Protein AF-A0A843M9H0-F1 (afdb_monomer_lite)

Radius of gyration: 23.54 Å; chains: 1; bounding box: 63×38×48 Å

pLDDT: mean 79.29, std 16.16, range [43.41, 96.69]

Foldseek 3Di:
DVVCVVVVNPDDDDDDDPPDDPLRVLLVVLLVQVVDPDDDDPLVVVLVSLVVSVVVVHDNVSSVDDPVRNCVSVVPDDDPPPDDDDPDDPDPPDDDDDPPDDDDDLQPDDPDADPPPRDDDRSDDD

Sequence (126 aa):
LKAALLLGIEKVPVIFADDLSPEQVKAFRIADNKSSEWAEWDTDLLVSELSDLKQFDFDLDLTGFNEFEISSMLPDFTDNSSADGSIYGGGITGGSPPEDFPSYDDDIPTEHRCPKCGYEWSGKAA

Secondary structure (DSSP, 8-state):
-HHHHHTT-S--------S--HHHHHHHHHHHHHTSTTPPP-HHHHHHHHHHHHHTT--GGGGT--HHHHHHH-TT-----TTS--S-SS---S-PPPTT-PPP-S-----PBPTTT--B--S---

Structure (mmCIF, N/CA/C/O backbone):
data_AF-A0A843M9H0-F1
#
_entry.id   AF-A0A843M9H0-F1
#
loop_
_atom_site.group_PDB
_atom_site.id
_atom_site.type_symbol
_atom_site.label_atom_id
_atom_site.label_alt_id
_atom_site.label_comp_id
_atom_site.label_asym_id
_atom_site.label_entity_id
_atom_site.label_seq_id
_atom_site.pdbx_PDB_ins_code
_atom_site.Cartn_x
_atom_site.Cartn_y
_atom_site.Cartn_z
_atom_site.occupancy
_atom_site.B_iso_or_equiv
_atom_site.auth_seq_id
_atom_site.auth_comp_id
_atom_site.auth_asym_id
_atom_site.auth_atom_id
_atom_site.pdbx_PDB_model_num
ATOM 1 N N . LEU A 1 1 ? -13.653 -3.772 -10.694 1.00 85.25 1 LEU A N 1
ATOM 2 C CA . LEU A 1 1 ? -15.123 -4.009 -10.698 1.00 85.25 1 LEU A CA 1
ATOM 3 C C . LEU A 1 1 ? -15.903 -3.145 -11.697 1.00 85.25 1 LEU A C 1
ATOM 5 O O . LEU A 1 1 ? -16.709 -3.705 -12.425 1.00 85.25 1 LEU A O 1
ATOM 9 N N . LYS A 1 2 ? -15.667 -1.825 -11.801 1.00 90.56 2 LYS A N 1
ATOM 10 C CA . LYS A 1 2 ? -16.402 -0.946 -12.745 1.00 90.56 2 LYS A CA 1
ATOM 11 C C . LYS A 1 2 ? -16.381 -1.436 -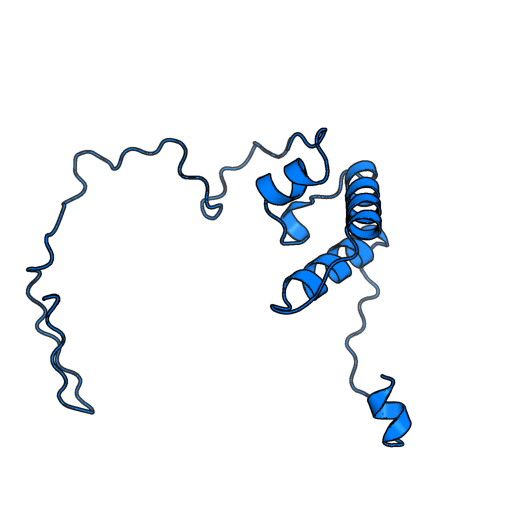14.205 1.00 90.56 2 LYS A C 1
ATOM 13 O O . LYS A 1 2 ? -17.415 -1.439 -14.857 1.00 90.56 2 LYS A O 1
ATOM 18 N N . ALA A 1 3 ? -15.235 -1.921 -14.689 1.00 91.75 3 ALA A N 1
ATOM 19 C CA . ALA A 1 3 ? -15.128 -2.510 -16.026 1.00 91.75 3 ALA A CA 1
ATOM 20 C C . ALA A 1 3 ? -15.996 -3.773 -16.198 1.00 91.75 3 ALA A C 1
ATOM 22 O O . ALA A 1 3 ? -16.670 -3.919 -17.207 1.00 91.75 3 ALA A O 1
ATOM 23 N N . ALA A 1 4 ? -16.037 -4.654 -15.192 1.00 93.50 4 ALA A N 1
ATOM 24 C CA . ALA A 1 4 ? -16.869 -5.857 -15.222 1.00 93.50 4 ALA A CA 1
ATOM 25 C C . ALA A 1 4 ? -18.370 -5.518 -15.286 1.00 93.50 4 ALA A C 1
ATOM 27 O O . ALA A 1 4 ? -19.102 -6.159 -16.035 1.00 93.50 4 ALA A O 1
ATOM 28 N N . LEU A 1 5 ? -18.803 -4.462 -14.582 1.00 94.38 5 LEU A N 1
ATOM 29 C CA . LEU A 1 5 ? -20.176 -3.946 -14.666 1.00 94.38 5 LEU A CA 1
ATOM 30 C C . LEU A 1 5 ? -20.514 -3.445 -16.076 1.00 94.38 5 LEU A C 1
ATOM 32 O O . LEU A 1 5 ? -21.573 -3.775 -16.599 1.00 94.38 5 LEU A O 1
ATOM 36 N N . LEU A 1 6 ? -19.607 -2.692 -16.711 1.00 95.62 6 LEU A N 1
ATOM 37 C CA . LEU A 1 6 ? -19.792 -2.218 -18.090 1.00 95.62 6 LEU A CA 1
ATOM 38 C C . LEU A 1 6 ? -19.873 -3.367 -19.104 1.00 95.62 6 LEU A C 1
ATOM 40 O O . LEU A 1 6 ? -20.578 -3.254 -20.101 1.00 95.62 6 LEU A O 1
ATOM 44 N N . LEU A 1 7 ? -19.169 -4.468 -18.842 1.00 95.38 7 LEU A N 1
ATOM 45 C CA . LEU A 1 7 ? -19.157 -5.663 -19.687 1.00 95.38 7 LEU A CA 1
ATOM 46 C C . LEU A 1 7 ? -20.313 -6.636 -19.394 1.00 95.38 7 LEU A C 1
ATOM 48 O O . LEU A 1 7 ? -20.384 -7.687 -20.026 1.00 95.38 7 LEU A O 1
ATOM 52 N N . GLY A 1 8 ? -21.205 -6.321 -18.446 1.00 95.75 8 GLY A N 1
ATOM 53 C CA . GLY A 1 8 ? -22.319 -7.201 -18.072 1.00 95.75 8 GLY A CA 1
ATOM 54 C C . GLY A 1 8 ? -21.875 -8.525 -17.439 1.00 95.75 8 GLY A C 1
ATOM 55 O O . GLY A 1 8 ? -22.587 -9.521 -17.526 1.00 95.75 8 GLY A O 1
ATOM 56 N N . ILE A 1 9 ? -20.688 -8.563 -16.829 1.00 96.69 9 ILE A N 1
ATOM 57 C CA . ILE A 1 9 ? -20.153 -9.770 -16.195 1.00 96.69 9 ILE A CA 1
ATOM 58 C C . ILE A 1 9 ? -20.845 -9.973 -14.842 1.00 96.69 9 ILE A C 1
ATOM 60 O O . ILE A 1 9 ? -20.657 -9.182 -13.918 1.00 96.69 9 ILE A O 1
ATOM 64 N N . GLU A 1 10 ? -21.613 -11.058 -14.712 1.00 94.56 10 GLU A N 1
ATOM 65 C CA . GLU A 1 10 ? -22.387 -11.363 -13.496 1.00 94.56 10 GLU A CA 1
ATOM 66 C C . GLU A 1 10 ? -21.531 -11.860 -12.320 1.00 94.56 10 GLU A C 1
ATOM 68 O O . GLU A 1 10 ? -21.908 -11.686 -11.161 1.00 94.56 10 GLU A O 1
ATOM 73 N N . LYS A 1 11 ? -20.387 -12.502 -12.592 1.00 94.81 11 LYS A N 1
ATOM 74 C CA . LYS A 1 11 ? -19.504 -13.085 -11.569 1.00 94.81 11 LYS A CA 1
ATOM 75 C C . LYS A 1 11 ? -18.044 -12.788 -11.879 1.00 94.81 11 LYS A C 1
ATOM 77 O O . LYS A 1 11 ? -17.597 -12.981 -13.005 1.00 94.81 11 LYS A O 1
ATOM 82 N N . VAL A 1 12 ? -17.298 -12.361 -10.864 1.00 94.50 12 VAL A N 1
ATOM 83 C CA . VAL A 1 12 ? -15.872 -12.022 -10.964 1.00 94.50 12 VAL A CA 1
ATOM 84 C C . VAL A 1 12 ? -15.103 -12.873 -9.951 1.00 94.50 12 VAL A C 1
ATOM 86 O O . VAL A 1 12 ? -15.567 -12.990 -8.815 1.00 94.50 12 VAL A O 1
ATOM 89 N N . PRO A 1 13 ? -13.965 -13.486 -10.325 1.00 93.62 13 PRO A N 1
ATOM 90 C CA . PRO A 1 13 ? -13.119 -14.175 -9.361 1.00 93.62 13 PRO A CA 1
ATOM 91 C C . PRO A 1 13 ? -12.546 -13.165 -8.364 1.00 93.62 13 PRO A C 1
ATOM 93 O O . PRO A 1 13 ? -12.053 -12.107 -8.754 1.00 93.62 13 PRO A O 1
ATOM 96 N N . VAL A 1 14 ? -12.626 -13.497 -7.080 1.00 92.69 14 VAL A N 1
ATOM 97 C CA . VAL A 1 14 ? -12.115 -12.672 -5.983 1.00 92.69 14 VAL A CA 1
ATOM 98 C C . VAL A 1 14 ? -11.387 -13.552 -4.978 1.00 92.69 14 VAL A C 1
ATOM 100 O O . VAL A 1 14 ? -11.703 -14.734 -4.838 1.00 92.69 14 VAL A O 1
ATOM 103 N N . ILE A 1 15 ? -10.428 -12.956 -4.279 1.00 91.94 15 ILE A N 1
ATOM 104 C CA . ILE A 1 15 ? -9.810 -13.533 -3.088 1.00 91.94 15 ILE A CA 1
ATOM 105 C C . ILE A 1 15 ? -10.457 -12.840 -1.889 1.00 91.94 15 ILE A C 1
ATOM 107 O O . ILE A 1 15 ? -10.539 -11.612 -1.861 1.00 91.94 15 ILE A O 1
ATOM 111 N N . PHE A 1 16 ? -10.960 -13.624 -0.939 1.00 91.25 16 PHE A N 1
ATOM 112 C CA . PHE A 1 16 ? -11.480 -13.104 0.321 1.00 91.25 16 PHE A CA 1
ATOM 113 C C . PHE A 1 16 ? -10.315 -12.929 1.295 1.00 91.25 16 PHE A C 1
ATOM 115 O O . PHE A 1 16 ? -9.570 -13.878 1.516 1.00 91.25 16 PHE A O 1
ATOM 122 N N . ALA A 1 17 ? -10.169 -11.722 1.834 1.00 89.75 17 ALA A N 1
ATOM 123 C CA . ALA A 1 17 ? -9.232 -11.395 2.904 1.00 89.75 17 ALA A CA 1
ATOM 124 C C . ALA A 1 17 ? -10.053 -10.861 4.086 1.00 89.75 17 ALA A C 1
ATOM 126 O O . ALA A 1 17 ? -10.325 -9.662 4.174 1.00 89.75 17 ALA A O 1
ATOM 127 N N . ASP A 1 18 ? -10.568 -11.775 4.906 1.00 92.94 18 ASP A N 1
ATOM 128 C CA . ASP A 1 18 ? -11.408 -11.505 6.083 1.00 92.94 18 ASP A CA 1
ATOM 129 C C . ASP A 1 18 ? -10.628 -11.571 7.407 1.00 92.94 18 ASP A C 1
ATOM 131 O O . ASP A 1 18 ? -11.183 -11.319 8.477 1.00 92.94 18 ASP A O 1
ATOM 135 N N . ASP A 1 19 ? -9.335 -11.861 7.320 1.00 94.06 19 ASP A N 1
ATOM 136 C CA . ASP A 1 19 ? -8.381 -12.014 8.413 1.00 94.06 19 ASP A CA 1
ATOM 137 C C . ASP A 1 19 ? -7.499 -10.775 8.642 1.00 94.06 19 ASP A C 1
ATOM 139 O O . ASP A 1 19 ? -6.668 -10.775 9.549 1.00 94.06 19 ASP A O 1
ATOM 143 N N . LEU A 1 20 ? -7.694 -9.707 7.861 1.00 92.88 20 LEU A N 1
ATOM 144 C CA . LEU A 1 20 ? -6.935 -8.465 7.988 1.00 92.88 20 LEU A CA 1
ATOM 145 C C . LEU A 1 20 ? -7.586 -7.493 8.977 1.00 92.88 20 LEU A C 1
ATOM 147 O O . LEU A 1 20 ? -8.775 -7.172 8.878 1.00 92.8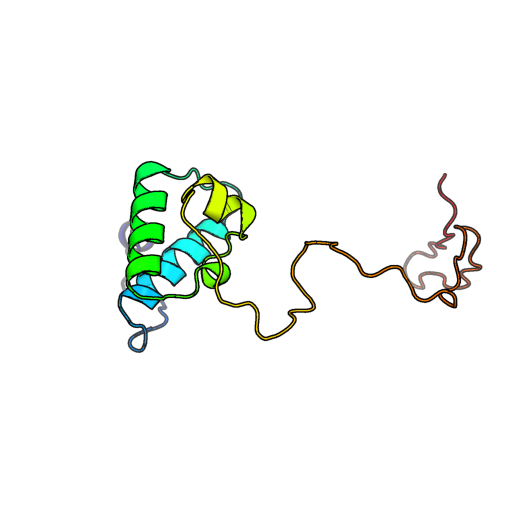8 20 LEU A O 1
ATOM 151 N N . SER A 1 21 ? -6.780 -6.955 9.893 1.00 94.25 21 SER A N 1
ATOM 152 C CA . SER A 1 21 ? -7.176 -5.824 10.731 1.00 94.25 21 SER A CA 1
ATOM 153 C C . SER A 1 21 ? -7.384 -4.555 9.884 1.00 94.25 21 SER A C 1
ATOM 155 O O . SER A 1 21 ? -6.852 -4.454 8.772 1.00 94.25 21 SER A O 1
ATOM 157 N N . PRO A 1 22 ? -8.123 -3.546 10.381 1.00 93.12 22 PRO A N 1
ATOM 158 C CA . PRO A 1 22 ? -8.288 -2.275 9.672 1.00 93.12 22 PRO A CA 1
ATOM 159 C C . PRO A 1 22 ? -6.955 -1.612 9.280 1.00 93.12 22 PRO A C 1
ATOM 161 O O . PRO A 1 22 ? -6.840 -1.041 8.194 1.00 93.12 22 PRO A O 1
ATOM 164 N N . GLU A 1 23 ? -5.940 -1.728 10.134 1.00 94.56 23 GLU A N 1
ATOM 165 C CA . GLU A 1 23 ? -4.593 -1.189 9.931 1.00 94.56 23 GLU A CA 1
ATOM 166 C C . GLU A 1 23 ? -3.846 -1.979 8.850 1.00 94.56 23 GLU A C 1
ATOM 168 O O . GLU A 1 23 ? -3.268 -1.386 7.941 1.00 94.56 23 GLU A O 1
ATOM 173 N N . GLN A 1 24 ? -3.944 -3.312 8.866 1.00 94.56 24 GLN A N 1
ATOM 174 C CA . GLN A 1 24 ? -3.377 -4.162 7.814 1.00 94.56 24 GLN A CA 1
ATOM 175 C C . GLN A 1 24 ? -4.030 -3.895 6.453 1.00 94.56 24 GLN A C 1
ATOM 177 O O . GLN A 1 24 ? -3.334 -3.834 5.442 1.00 94.56 24 GLN A O 1
ATOM 182 N N . VAL A 1 25 ? -5.349 -3.671 6.409 1.00 94.44 25 VAL A N 1
ATOM 183 C CA . VAL A 1 25 ? -6.054 -3.274 5.177 1.00 94.44 25 VAL A CA 1
ATOM 184 C C . VAL A 1 25 ? -5.531 -1.933 4.660 1.00 94.44 25 VAL A C 1
ATOM 186 O O . VAL A 1 25 ? -5.329 -1.771 3.455 1.00 94.44 25 VAL A O 1
ATOM 189 N N . LYS A 1 26 ? -5.311 -0.967 5.555 1.00 94.81 26 LYS A N 1
ATOM 190 C CA . LYS A 1 26 ? -4.763 0.349 5.211 1.00 94.81 26 LYS A CA 1
ATOM 191 C C . LYS A 1 26 ? -3.345 0.223 4.643 1.00 94.81 26 LYS A C 1
ATOM 193 O O . LYS A 1 26 ? -3.109 0.674 3.522 1.00 94.81 26 LYS A O 1
ATOM 198 N N . ALA A 1 27 ? -2.446 -0.459 5.352 1.00 95.00 27 ALA A N 1
ATOM 199 C CA . ALA A 1 27 ? -1.071 -0.688 4.913 1.00 95.00 27 ALA A CA 1
ATOM 200 C C . ALA A 1 27 ? -1.005 -1.448 3.579 1.00 95.00 27 ALA A C 1
ATOM 202 O O . ALA A 1 27 ? -0.293 -1.030 2.668 1.00 95.00 27 ALA A O 1
ATOM 203 N N . PHE A 1 28 ? -1.816 -2.498 3.414 1.00 93.44 28 PHE A N 1
ATOM 204 C CA . PHE A 1 28 ? -1.878 -3.273 2.175 1.00 93.44 28 PHE A CA 1
ATOM 205 C C . PHE A 1 28 ? -2.308 -2.420 0.976 1.00 93.44 28 PHE A C 1
ATOM 207 O O . PHE A 1 28 ? -1.718 -2.519 -0.096 1.00 93.44 28 PHE A O 1
ATOM 214 N N . ARG A 1 29 ? -3.300 -1.535 1.149 1.00 92.81 29 ARG A N 1
ATOM 215 C CA . ARG A 1 29 ? -3.728 -0.612 0.082 1.00 92.81 29 ARG A CA 1
ATOM 216 C C . ARG A 1 29 ? -2.628 0.374 -0.310 1.00 92.81 29 ARG A C 1
ATOM 218 O O . ARG A 1 29 ? -2.524 0.715 -1.485 1.00 92.81 29 ARG A O 1
ATOM 225 N N . ILE A 1 30 ? -1.833 0.840 0.652 1.00 94.12 30 ILE A N 1
ATOM 226 C CA . ILE A 1 30 ? -0.687 1.718 0.383 1.00 94.12 30 ILE A CA 1
ATOM 227 C C . ILE A 1 30 ? 0.398 0.945 -0.378 1.00 94.12 30 ILE A C 1
ATOM 229 O O . ILE A 1 30 ? 0.858 1.420 -1.415 1.00 94.12 30 ILE A O 1
ATOM 233 N N . ALA A 1 31 ? 0.739 -0.262 0.078 1.00 93.38 31 ALA A N 1
ATOM 234 C CA . ALA A 1 31 ? 1.741 -1.117 -0.556 1.00 93.38 31 ALA A CA 1
ATOM 235 C C . ALA A 1 31 ? 1.368 -1.502 -1.998 1.00 93.38 31 ALA A C 1
ATOM 237 O O . ALA A 1 31 ? 2.195 -1.391 -2.905 1.00 93.38 31 ALA A O 1
ATOM 238 N N . ASP A 1 32 ? 0.111 -1.888 -2.237 1.00 91.75 32 ASP A N 1
ATOM 239 C CA . ASP A 1 32 ? -0.404 -2.210 -3.575 1.00 91.75 32 ASP A CA 1
ATOM 240 C C . ASP A 1 32 ? -0.278 -1.006 -4.521 1.00 91.75 32 ASP A C 1
ATOM 242 O O . ASP A 1 32 ? 0.268 -1.119 -5.621 1.00 91.75 32 ASP A O 1
ATOM 246 N N . ASN A 1 33 ? -0.663 0.185 -4.055 1.00 91.06 33 ASN A N 1
ATOM 247 C CA . ASN A 1 33 ? -0.503 1.417 -4.825 1.00 91.06 33 ASN A CA 1
ATOM 248 C C . ASN A 1 33 ? 0.976 1.750 -5.090 1.00 91.06 33 ASN A C 1
ATOM 250 O O . ASN A 1 33 ? 1.316 2.156 -6.201 1.00 91.06 33 ASN A O 1
ATOM 254 N N . LYS A 1 34 ? 1.866 1.559 -4.107 1.00 89.88 34 LYS A N 1
ATOM 255 C CA . LYS A 1 34 ? 3.311 1.825 -4.243 1.00 89.88 34 LYS A CA 1
ATOM 256 C C . LYS A 1 34 ? 3.979 0.883 -5.243 1.00 89.88 34 LYS A C 1
ATOM 258 O O . LYS A 1 34 ? 4.924 1.293 -5.912 1.00 89.88 34 LYS A O 1
ATOM 263 N N . SER A 1 35 ? 3.459 -0.336 -5.399 1.00 88.38 35 SER A N 1
ATOM 264 C CA . SER A 1 35 ? 3.934 -1.290 -6.409 1.00 88.38 35 SER A CA 1
ATOM 265 C C . SER A 1 35 ? 3.668 -0.842 -7.856 1.00 88.38 35 SER A C 1
ATOM 267 O O . SER A 1 35 ? 4.282 -1.360 -8.789 1.00 88.38 35 SER A O 1
ATOM 269 N N . SER A 1 36 ? 2.781 0.138 -8.063 1.00 86.50 36 SER A N 1
ATOM 270 C CA . SER A 1 36 ? 2.464 0.681 -9.385 1.00 86.50 36 SER A CA 1
ATOM 271 C C . SER A 1 36 ? 3.415 1.821 -9.773 1.00 86.50 36 SER A C 1
ATOM 273 O O . SER A 1 36 ? 3.412 2.884 -9.162 1.00 86.50 36 SER A O 1
ATOM 275 N N . GLU A 1 37 ? 4.173 1.647 -10.860 1.00 61.38 37 GLU A N 1
ATOM 276 C CA . GLU A 1 37 ? 5.243 2.572 -11.295 1.00 61.38 37 GLU A CA 1
ATOM 277 C C . GLU A 1 37 ? 4.782 3.989 -11.724 1.00 61.38 37 GLU A C 1
ATOM 279 O O . GLU A 1 37 ? 5.617 4.875 -11.887 1.00 61.38 37 GLU A O 1
ATOM 284 N N . TRP A 1 38 ? 3.478 4.230 -11.923 1.00 71.56 38 TRP A N 1
ATOM 285 C CA . TRP A 1 38 ? 2.940 5.481 -12.504 1.00 71.56 38 TRP A CA 1
ATOM 286 C C . TRP A 1 38 ? 1.853 6.151 -11.648 1.00 71.56 38 TRP A C 1
ATOM 288 O O . TRP A 1 38 ? 1.125 7.015 -12.141 1.00 71.56 38 TRP A O 1
ATOM 298 N N . ALA A 1 39 ? 1.685 5.738 -10.391 1.00 75.44 39 ALA A N 1
ATOM 299 C CA . ALA A 1 39 ? 0.682 6.332 -9.513 1.00 75.44 39 ALA A CA 1
ATOM 300 C C . ALA A 1 39 ? 1.166 7.686 -8.963 1.00 75.44 39 ALA A C 1
ATOM 302 O O . ALA A 1 39 ? 2.214 7.771 -8.325 1.00 75.44 39 ALA A O 1
ATOM 303 N N . GLU A 1 40 ? 0.389 8.745 -9.197 1.00 85.81 40 GLU A N 1
ATOM 304 C CA . GLU A 1 40 ? 0.560 10.022 -8.502 1.00 85.81 40 GLU A CA 1
ATOM 305 C C . GLU A 1 40 ? -0.069 9.927 -7.107 1.00 85.81 40 GLU A C 1
ATOM 307 O O . GLU A 1 40 ? -1.167 9.387 -6.944 1.00 85.81 40 GLU A O 1
ATOM 312 N N . TRP A 1 41 ? 0.639 10.438 -6.103 1.00 89.31 41 TRP A N 1
ATOM 313 C CA . TRP A 1 41 ? 0.199 10.408 -4.714 1.00 89.31 41 TRP A CA 1
ATOM 314 C C . TRP A 1 41 ? -0.378 11.753 -4.296 1.00 89.31 41 TRP A C 1
ATOM 316 O O . TRP A 1 41 ? 0.239 12.795 -4.503 1.00 89.31 41 TRP A O 1
ATOM 326 N N . ASP A 1 42 ? -1.528 11.710 -3.628 1.00 92.75 42 ASP A N 1
ATOM 327 C CA . ASP A 1 42 ? -1.964 12.811 -2.776 1.00 92.75 42 ASP A CA 1
ATOM 328 C C . ASP A 1 42 ? -1.122 12.763 -1.496 1.00 92.75 42 ASP A C 1
ATOM 330 O O . ASP A 1 42 ? -1.293 11.874 -0.656 1.00 92.75 42 ASP A O 1
ATOM 334 N N . THR A 1 43 ? -0.153 13.672 -1.393 1.00 90.94 43 THR A N 1
ATOM 335 C CA . THR A 1 43 ? 0.824 13.684 -0.300 1.00 90.94 43 THR A CA 1
ATOM 336 C C . THR A 1 43 ? 0.176 13.954 1.048 1.00 90.94 43 THR A C 1
ATOM 338 O O . THR A 1 43 ? 0.569 13.338 2.033 1.00 90.94 43 THR A O 1
ATOM 341 N N . ASP A 1 44 ? -0.830 14.828 1.098 1.00 92.44 44 ASP A N 1
ATOM 342 C CA . ASP A 1 44 ? -1.494 15.198 2.348 1.00 92.44 44 ASP A CA 1
ATOM 343 C C . ASP A 1 44 ? -2.284 14.004 2.892 1.00 92.44 44 ASP A C 1
ATOM 345 O O . ASP A 1 44 ? -2.218 13.682 4.084 1.00 92.44 44 ASP A O 1
ATOM 349 N N . LEU A 1 45 ? -2.978 13.293 1.998 1.00 93.94 45 LEU A N 1
ATOM 350 C CA . LEU A 1 45 ? -3.685 12.071 2.356 1.00 93.94 45 LEU A CA 1
ATOM 351 C C . LEU A 1 45 ? -2.712 10.957 2.761 1.00 93.94 45 LEU A C 1
ATOM 353 O O . LEU A 1 45 ? -2.926 10.311 3.784 1.00 93.94 45 LEU A O 1
ATOM 357 N N . LEU A 1 46 ? -1.632 10.746 2.003 1.00 93.88 46 LEU A N 1
ATOM 358 C CA . LEU A 1 46 ? -0.627 9.725 2.313 1.00 93.88 46 LEU A CA 1
ATOM 359 C C . LEU A 1 46 ? 0.011 9.956 3.690 1.00 93.88 46 LEU A C 1
ATOM 361 O O . LEU A 1 46 ? 0.109 9.022 4.483 1.00 93.88 46 LEU A O 1
ATOM 365 N N . VAL A 1 47 ? 0.389 11.198 4.000 1.00 94.12 47 VAL A N 1
ATOM 366 C CA . VAL A 1 47 ? 0.948 11.581 5.306 1.00 94.12 47 VAL A CA 1
ATOM 367 C C . VAL A 1 47 ? -0.039 11.281 6.432 1.00 94.12 47 VAL A C 1
ATOM 369 O O . VAL A 1 47 ? 0.361 10.738 7.465 1.00 94.12 47 VAL A O 1
ATOM 372 N N . SER A 1 48 ? -1.327 11.589 6.242 1.00 94.44 48 SER A N 1
ATOM 373 C CA . SER A 1 48 ? -2.368 11.268 7.225 1.00 94.44 48 SER A CA 1
ATOM 374 C C . SER A 1 48 ? -2.490 9.758 7.446 1.00 94.44 48 SER A C 1
ATOM 376 O O . SER A 1 48 ? -2.539 9.305 8.586 1.00 94.44 48 SER A O 1
ATOM 378 N N . GLU A 1 49 ? -2.504 8.968 6.373 1.00 95.19 49 GLU A N 1
ATOM 379 C CA . GLU A 1 49 ? -2.632 7.511 6.456 1.00 95.19 49 GLU A CA 1
ATOM 380 C C . GLU A 1 49 ? -1.412 6.861 7.138 1.00 95.19 49 GLU A C 1
ATOM 382 O O . GLU A 1 49 ? -1.584 6.002 8.006 1.00 95.19 49 GLU A O 1
ATOM 387 N N . LEU A 1 50 ? -0.189 7.302 6.811 1.00 94.31 50 LEU A N 1
ATOM 388 C CA . LEU A 1 50 ? 1.046 6.841 7.465 1.00 94.31 50 LEU A CA 1
ATOM 389 C C . LEU A 1 50 ? 1.109 7.267 8.941 1.00 94.31 50 LEU A C 1
ATOM 391 O O . LEU A 1 50 ? 1.556 6.498 9.792 1.00 94.31 50 LEU A O 1
ATOM 395 N N . SER A 1 51 ? 0.622 8.469 9.266 1.00 93.00 51 SER A N 1
ATOM 396 C CA . SER A 1 51 ? 0.532 8.952 10.651 1.00 93.00 51 SER A CA 1
ATOM 397 C C . SER A 1 51 ? -0.420 8.109 11.491 1.00 93.00 51 SER A C 1
ATOM 399 O O . SER A 1 51 ? -0.114 7.811 12.646 1.00 93.00 51 SER A O 1
ATOM 401 N N . ASP A 1 52 ? -1.563 7.718 10.926 1.00 93.62 52 ASP A N 1
ATOM 402 C CA . ASP A 1 52 ? -2.510 6.832 11.600 1.00 93.62 52 ASP A CA 1
ATOM 403 C C . ASP A 1 52 ? -1.873 5.466 11.867 1.00 93.62 52 ASP A C 1
ATOM 405 O O . ASP A 1 52 ? -1.922 4.984 12.994 1.00 93.62 52 ASP A O 1
ATOM 409 N N . LEU A 1 53 ? -1.225 4.863 10.862 1.00 94.38 53 LEU A N 1
ATOM 410 C CA . LEU A 1 53 ? -0.529 3.580 11.025 1.00 94.38 53 LEU A CA 1
ATOM 411 C C . LEU A 1 53 ? 0.524 3.644 12.138 1.00 94.38 53 LEU A C 1
ATOM 413 O O . LEU A 1 53 ? 0.574 2.755 12.988 1.00 94.38 53 LEU A O 1
ATOM 417 N N . LYS A 1 54 ? 1.292 4.737 12.200 1.00 90.69 54 LYS A N 1
ATOM 418 C CA . LYS A 1 54 ? 2.263 4.970 13.275 1.00 90.69 54 LYS A CA 1
ATOM 419 C C . LYS A 1 54 ? 1.603 5.057 14.656 1.00 90.69 54 LYS A C 1
ATOM 421 O O . LYS A 1 54 ? 2.152 4.543 15.624 1.00 90.69 54 LYS A O 1
ATOM 426 N N . GLN A 1 55 ? 0.433 5.691 14.775 1.00 91.00 55 GLN A N 1
ATOM 427 C CA . GLN A 1 55 ? -0.299 5.766 16.050 1.00 91.00 55 GLN A CA 1
ATOM 428 C C . GLN A 1 55 ? -0.767 4.393 16.547 1.00 91.00 55 GLN A C 1
ATOM 430 O O . GLN A 1 55 ? -0.908 4.202 17.755 1.00 91.00 55 GLN A O 1
ATOM 435 N N . PHE A 1 56 ? -0.984 3.446 15.634 1.00 90.50 56 PHE A N 1
ATOM 436 C CA . PHE A 1 56 ? -1.309 2.057 15.956 1.00 90.50 56 PHE A CA 1
ATOM 437 C C . PHE A 1 56 ? -0.078 1.170 16.192 1.00 90.50 56 PHE A C 1
ATOM 439 O O . PHE A 1 56 ? -0.247 -0.037 16.345 1.00 90.50 56 PHE A O 1
ATOM 446 N N . ASP A 1 57 ? 1.130 1.746 16.244 1.00 87.88 57 ASP A N 1
ATOM 447 C CA . ASP A 1 57 ? 2.397 1.008 16.380 1.00 87.88 57 ASP A CA 1
ATOM 448 C C . ASP A 1 57 ? 2.592 -0.029 15.253 1.00 87.88 57 ASP A C 1
ATOM 450 O O . ASP A 1 57 ? 3.137 -1.113 15.452 1.00 87.88 57 ASP A O 1
ATOM 454 N N . PHE A 1 58 ? 2.079 0.284 14.056 1.00 91.12 58 PHE A N 1
ATOM 455 C CA . PHE A 1 58 ? 2.211 -0.567 12.880 1.00 91.12 58 PHE A CA 1
ATOM 456 C C . PHE A 1 58 ? 3.570 -0.350 12.206 1.00 91.12 58 PHE A C 1
ATOM 458 O O . PHE A 1 58 ? 4.024 0.786 12.056 1.00 91.12 58 PHE A O 1
ATOM 465 N N . ASP A 1 59 ? 4.180 -1.439 11.743 1.00 90.50 59 ASP A N 1
ATOM 466 C CA . ASP A 1 59 ? 5.439 -1.411 11.002 1.00 90.50 59 ASP A CA 1
ATOM 467 C C . ASP A 1 59 ? 5.250 -0.765 9.617 1.00 90.50 59 ASP A C 1
ATOM 469 O O . ASP A 1 59 ? 4.593 -1.317 8.726 1.00 90.50 59 ASP A O 1
ATOM 473 N N . LEU A 1 60 ? 5.810 0.435 9.441 1.00 91.19 60 LEU A N 1
ATOM 474 C CA . LEU A 1 60 ? 5.677 1.197 8.202 1.00 91.19 60 LEU A CA 1
ATOM 475 C C . LEU A 1 60 ? 6.541 0.643 7.063 1.00 91.19 60 LEU A C 1
ATOM 477 O O . LEU A 1 60 ? 6.210 0.915 5.905 1.00 91.19 60 LEU A O 1
ATOM 481 N N . ASP A 1 61 ? 7.554 -0.182 7.336 1.00 88.56 61 ASP A N 1
ATOM 482 C CA . ASP A 1 61 ? 8.385 -0.785 6.285 1.00 88.56 61 ASP A CA 1
ATOM 483 C C . ASP A 1 61 ? 7.558 -1.727 5.392 1.00 88.56 61 ASP A C 1
ATOM 485 O O . ASP A 1 61 ? 7.819 -1.883 4.194 1.00 88.56 61 ASP A O 1
ATOM 489 N N . LEU A 1 62 ? 6.464 -2.278 5.930 1.00 90.00 62 LEU A N 1
ATOM 490 C CA . LEU A 1 62 ? 5.510 -3.109 5.188 1.00 90.00 62 LEU A CA 1
ATOM 491 C C . LEU A 1 62 ? 4.689 -2.329 4.148 1.00 90.00 62 LEU A C 1
ATOM 493 O O . LEU A 1 62 ? 4.019 -2.939 3.313 1.00 90.00 62 LEU A O 1
ATOM 497 N N . THR A 1 63 ? 4.724 -0.994 4.170 1.00 92.12 63 THR A N 1
ATOM 498 C CA . THR A 1 63 ? 4.027 -0.151 3.182 1.00 92.12 63 THR A CA 1
ATOM 499 C C . THR A 1 63 ? 4.800 -0.001 1.868 1.00 92.12 63 THR A C 1
ATOM 501 O O . THR A 1 63 ? 4.260 0.535 0.898 1.00 92.12 63 THR A O 1
ATOM 504 N N . GLY A 1 64 ? 6.050 -0.476 1.812 1.00 90.31 64 GLY A N 1
ATOM 505 C CA . GLY A 1 64 ? 6.917 -0.379 0.635 1.00 90.31 64 GLY A CA 1
ATOM 506 C C . GLY A 1 64 ? 7.600 0.982 0.456 1.00 90.31 64 GLY A C 1
ATOM 507 O O . GLY A 1 64 ? 8.281 1.187 -0.550 1.00 90.31 64 GLY A O 1
ATOM 508 N N . PHE A 1 65 ? 7.425 1.905 1.404 1.00 90.75 65 PHE A N 1
ATOM 509 C CA . PHE A 1 65 ? 8.247 3.108 1.521 1.00 90.75 65 PHE A CA 1
ATOM 510 C C . PHE A 1 65 ? 9.458 2.811 2.398 1.00 90.75 65 PHE A C 1
ATOM 512 O O . PHE A 1 65 ? 9.337 2.124 3.407 1.00 90.75 65 PHE A O 1
ATOM 519 N N . ASN A 1 66 ? 10.622 3.326 2.016 1.00 89.44 66 ASN A N 1
ATOM 520 C CA . ASN A 1 66 ? 11.806 3.216 2.863 1.00 89.44 66 ASN A CA 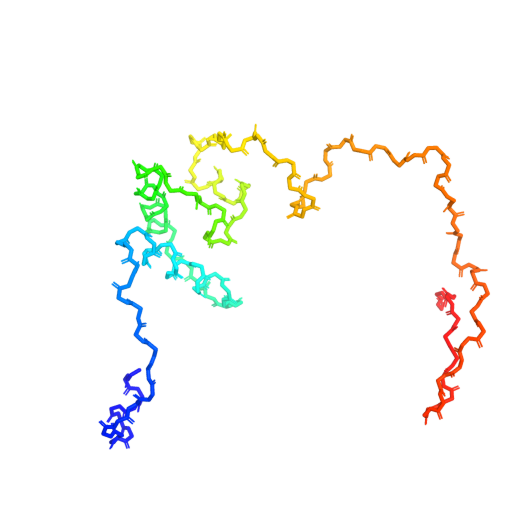1
ATOM 521 C C . ASN A 1 66 ? 11.821 4.292 3.964 1.00 89.44 66 ASN A C 1
ATOM 523 O O . ASN A 1 66 ? 11.117 5.301 3.880 1.00 89.44 66 ASN A O 1
ATOM 527 N N . GLU A 1 67 ? 12.687 4.114 4.961 1.00 87.44 67 GLU A N 1
ATOM 528 C CA . GLU A 1 67 ? 12.853 5.045 6.084 1.00 87.44 67 GLU A CA 1
ATOM 529 C C . GLU A 1 67 ? 13.108 6.499 5.640 1.00 87.44 67 GLU A C 1
ATOM 531 O O . GLU A 1 67 ? 12.571 7.439 6.229 1.00 87.44 67 GLU A O 1
ATOM 536 N N . PHE A 1 68 ? 13.885 6.722 4.574 1.00 87.62 68 PHE A N 1
ATOM 537 C CA . PHE A 1 68 ? 14.157 8.072 4.066 1.00 87.62 68 PHE A CA 1
ATOM 538 C C . PHE A 1 68 ? 12.911 8.718 3.450 1.00 87.62 68 PHE A C 1
ATOM 540 O O . PHE A 1 68 ? 12.651 9.902 3.665 1.00 87.62 68 PHE A O 1
ATOM 547 N N . GLU A 1 69 ? 12.119 7.952 2.701 1.00 90.06 69 GLU A N 1
ATOM 548 C CA . GLU A 1 69 ? 10.845 8.418 2.150 1.00 90.06 69 GLU A CA 1
ATOM 549 C C . GLU A 1 69 ? 9.864 8.743 3.282 1.00 90.06 69 GLU A C 1
ATOM 551 O O . GLU A 1 69 ? 9.277 9.826 3.289 1.00 90.06 69 GLU A O 1
ATOM 556 N N . ILE A 1 70 ? 9.745 7.856 4.273 1.00 91.00 70 ILE A N 1
ATOM 557 C CA . ILE A 1 70 ? 8.852 8.046 5.420 1.00 91.00 70 ILE A CA 1
ATOM 558 C C . ILE A 1 70 ? 9.284 9.259 6.243 1.00 91.00 70 ILE A C 1
ATOM 560 O O . ILE A 1 70 ? 8.454 10.117 6.522 1.00 91.00 70 ILE A O 1
ATOM 564 N N . SER A 1 71 ? 10.564 9.388 6.591 1.00 89.50 71 SER A N 1
ATOM 565 C CA . SER A 1 71 ? 11.075 10.525 7.373 1.00 89.50 71 SER A CA 1
ATOM 566 C C . SER A 1 71 ? 10.941 11.863 6.641 1.00 89.50 71 SER A C 1
ATOM 568 O O . SER A 1 71 ? 10.709 12.892 7.278 1.00 89.50 71 SER A O 1
ATOM 570 N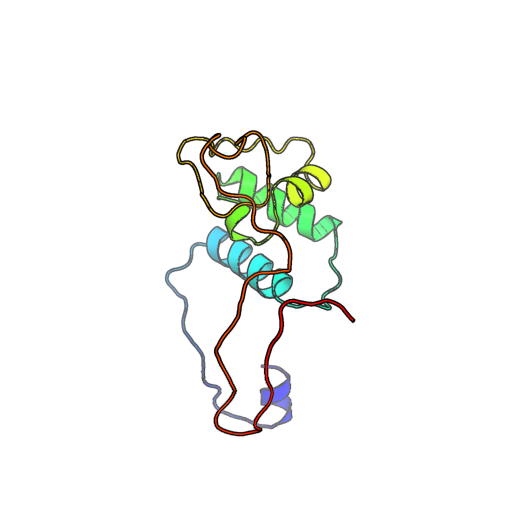 N . SER A 1 72 ? 11.006 11.869 5.304 1.00 90.00 72 SER A N 1
ATOM 571 C CA . SER A 1 72 ? 10.745 13.078 4.512 1.00 90.00 72 SER A CA 1
ATOM 572 C C . SER A 1 72 ? 9.291 13.561 4.609 1.00 90.00 72 SER A C 1
ATOM 574 O O . SER A 1 72 ? 9.031 14.760 4.507 1.00 90.00 72 SER A O 1
ATOM 576 N N . MET A 1 73 ? 8.353 12.636 4.832 1.00 90.06 73 MET A N 1
ATOM 577 C CA . MET A 1 73 ? 6.917 12.897 4.971 1.00 90.06 73 MET A CA 1
ATOM 578 C C . MET A 1 73 ? 6.502 13.095 6.437 1.00 90.06 73 MET A C 1
ATOM 580 O O . MET A 1 73 ? 5.605 13.882 6.734 1.00 90.06 73 MET A O 1
ATOM 584 N N . LEU A 1 74 ? 7.169 12.392 7.352 1.00 88.19 74 LEU A N 1
ATOM 585 C CA . LEU A 1 74 ? 6.933 12.361 8.791 1.00 88.19 74 LEU A CA 1
ATOM 586 C C . LEU A 1 74 ? 8.245 12.678 9.527 1.00 88.19 74 LEU A C 1
ATOM 588 O O . LEU A 1 74 ? 8.958 11.758 9.927 1.00 88.19 74 LEU A O 1
ATOM 592 N N . PRO A 1 75 ? 8.561 13.963 9.768 1.00 79.12 75 PRO A N 1
ATOM 593 C CA . PRO A 1 75 ? 9.839 14.376 10.360 1.00 79.12 75 PRO A CA 1
ATOM 594 C C . PRO A 1 75 ? 10.112 13.791 11.753 1.00 79.12 75 PRO A C 1
ATOM 596 O O . PRO A 1 75 ? 11.264 13.636 12.144 1.00 79.12 75 PRO A O 1
ATOM 599 N N . ASP A 1 76 ? 9.057 13.442 12.494 1.00 76.00 76 ASP A N 1
ATOM 600 C CA . ASP A 1 76 ? 9.145 12.838 13.828 1.00 76.00 76 ASP A CA 1
ATOM 601 C C . ASP A 1 76 ? 9.232 11.299 13.780 1.00 76.00 76 ASP A C 1
ATOM 603 O O . ASP A 1 76 ? 9.026 10.621 14.793 1.00 76.00 76 ASP A O 1
ATOM 607 N N . PHE A 1 77 ? 9.417 10.699 12.600 1.00 74.44 77 PHE A N 1
ATOM 608 C CA . PHE A 1 77 ? 9.610 9.259 12.447 1.00 74.44 77 PHE A CA 1
ATOM 609 C C . PHE A 1 77 ? 11.018 8.862 12.897 1.00 74.44 77 PHE A C 1
ATOM 611 O O . PHE A 1 77 ? 12.010 9.184 12.253 1.00 74.44 77 PHE A O 1
ATOM 618 N N . THR A 1 78 ? 11.085 8.169 14.031 1.00 67.25 78 THR A N 1
ATOM 619 C CA . THR A 1 78 ? 12.274 7.463 14.502 1.00 67.25 78 THR A CA 1
ATOM 620 C C . THR A 1 78 ? 11.945 5.982 14.470 1.00 67.25 78 THR A C 1
ATOM 622 O O . THR A 1 78 ? 11.048 5.556 15.207 1.00 67.25 78 THR A O 1
ATOM 625 N N . ASP A 1 79 ? 12.620 5.218 13.618 1.00 61.81 79 ASP A N 1
ATOM 626 C CA . ASP A 1 79 ? 12.442 3.774 13.605 1.00 61.81 79 ASP A CA 1
ATOM 627 C C . ASP A 1 79 ? 12.989 3.172 14.913 1.00 61.81 79 ASP A C 1
ATOM 629 O O . ASP A 1 79 ? 14.158 3.342 15.266 1.00 61.81 79 ASP A O 1
ATOM 633 N N . ASN A 1 80 ? 12.118 2.503 15.671 1.00 58.84 80 ASN A N 1
ATOM 634 C CA . ASN A 1 80 ? 12.489 1.794 16.899 1.00 58.84 80 ASN A CA 1
ATOM 635 C C . ASN A 1 80 ? 12.783 0.306 16.634 1.00 58.84 80 ASN A C 1
ATOM 637 O O . ASN A 1 80 ? 13.070 -0.439 17.574 1.00 58.84 80 ASN A O 1
ATOM 641 N N . SER A 1 81 ? 12.753 -0.132 15.373 1.00 57.66 81 SER A N 1
ATOM 642 C CA . SER A 1 81 ? 12.883 -1.531 14.948 1.00 57.66 81 SER A CA 1
ATOM 643 C C . SER A 1 81 ? 14.343 -1.949 14.734 1.00 57.66 81 SER A C 1
ATOM 645 O O . SER A 1 81 ? 14.658 -2.849 13.966 1.00 57.66 81 SER A O 1
ATOM 647 N N . SER A 1 82 ? 15.278 -1.344 15.468 1.00 51.47 82 SER A N 1
ATOM 648 C CA . SER A 1 82 ? 16.683 -1.763 15.493 1.00 51.47 82 SER A CA 1
ATOM 649 C C . SER A 1 82 ? 16.911 -2.870 16.530 1.00 51.47 82 SER A C 1
ATOM 651 O O . SER A 1 82 ? 17.513 -2.633 17.579 1.00 51.47 82 SER A O 1
ATOM 653 N N . ALA A 1 83 ? 16.434 -4.088 16.257 1.00 47.50 83 ALA A N 1
ATOM 654 C CA . ALA A 1 83 ? 16.833 -5.272 17.033 1.00 47.50 83 ALA A CA 1
ATOM 655 C C . ALA A 1 83 ? 17.010 -6.570 16.226 1.00 47.50 83 ALA A C 1
ATOM 657 O O . ALA A 1 83 ? 17.344 -7.589 16.830 1.00 47.50 83 ALA A O 1
ATOM 658 N N . ASP A 1 84 ? 16.874 -6.560 14.898 1.00 44.59 84 ASP A N 1
ATOM 659 C CA . ASP A 1 84 ? 17.361 -7.673 14.079 1.00 44.59 84 ASP A CA 1
ATOM 660 C C . ASP A 1 84 ? 17.922 -7.158 12.752 1.00 44.59 84 ASP A C 1
ATOM 662 O O . ASP A 1 84 ? 17.264 -6.434 12.008 1.00 44.59 84 ASP A O 1
ATOM 666 N N . GLY A 1 85 ? 19.191 -7.465 12.496 1.00 51.31 85 GLY A N 1
ATOM 667 C CA . GLY A 1 85 ? 19.941 -6.946 11.358 1.00 51.31 85 GLY A CA 1
ATOM 668 C C . GLY A 1 85 ? 19.419 -7.513 10.042 1.00 51.31 85 GLY A C 1
ATOM 669 O O . GLY A 1 85 ? 19.836 -8.593 9.622 1.00 51.31 85 GLY A O 1
ATOM 670 N N . SER A 1 86 ? 18.543 -6.774 9.364 1.00 45.88 86 SER A N 1
ATOM 671 C CA . SER A 1 86 ? 18.118 -7.102 8.003 1.00 45.88 86 SER A CA 1
ATOM 672 C C . SER A 1 86 ? 19.277 -6.933 7.015 1.00 45.88 86 SER A C 1
ATOM 674 O O . SER A 1 86 ? 19.830 -5.850 6.840 1.00 45.88 86 SER A O 1
ATOM 676 N N . ILE A 1 87 ? 19.621 -8.031 6.336 1.00 54.22 87 ILE A N 1
ATOM 677 C CA . ILE A 1 87 ? 20.630 -8.120 5.264 1.00 54.22 87 ILE A CA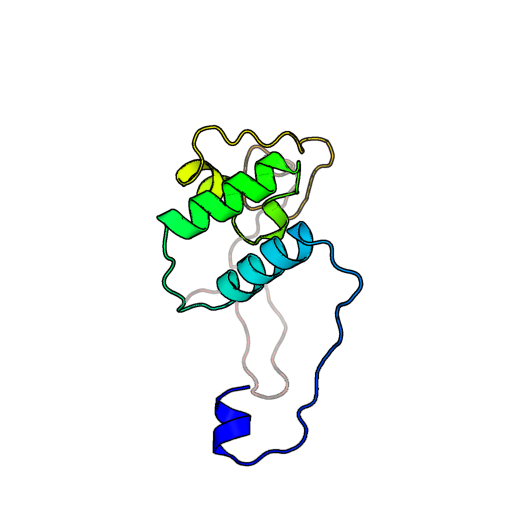 1
ATOM 678 C C . ILE A 1 87 ? 20.119 -7.538 3.925 1.00 54.22 87 ILE A C 1
ATOM 680 O O . ILE A 1 87 ? 20.886 -7.412 2.973 1.00 54.22 87 ILE A O 1
ATOM 684 N N . TYR A 1 88 ? 18.852 -7.119 3.831 1.00 48.94 88 TYR A N 1
ATOM 685 C CA . TYR A 1 88 ? 18.277 -6.552 2.606 1.00 48.94 88 TYR A CA 1
ATOM 686 C C . TYR A 1 88 ? 17.564 -5.226 2.885 1.00 48.94 88 TYR A C 1
ATOM 688 O O . TYR A 1 88 ? 16.347 -5.119 2.791 1.00 48.94 88 TYR A O 1
ATOM 696 N N . GLY A 1 89 ? 18.350 -4.203 3.209 1.00 45.28 89 GLY A N 1
ATOM 697 C CA . GLY A 1 89 ? 17.932 -2.804 3.245 1.00 45.28 89 GLY A CA 1
ATOM 698 C C . GLY A 1 89 ? 19.079 -1.953 2.715 1.00 45.28 89 GLY A C 1
ATOM 699 O O . GLY A 1 89 ? 20.194 -2.033 3.222 1.00 45.28 89 GLY A O 1
ATOM 700 N N . GLY A 1 90 ? 18.843 -1.206 1.637 1.00 48.50 90 GLY A N 1
ATOM 701 C CA . GLY A 1 90 ? 19.841 -0.416 0.912 1.00 48.50 90 GLY A CA 1
ATOM 702 C C . GLY A 1 90 ? 20.367 0.794 1.688 1.00 48.50 90 GLY A C 1
ATOM 703 O O . GLY A 1 90 ? 20.169 1.928 1.266 1.00 48.50 90 GLY A O 1
ATOM 704 N N . GLY A 1 91 ? 21.079 0.545 2.784 1.00 43.41 91 GLY A N 1
ATOM 705 C CA . GLY A 1 91 ? 21.887 1.506 3.520 1.00 43.41 91 GLY A CA 1
ATOM 706 C C . GLY A 1 91 ? 23.272 0.912 3.745 1.00 43.41 91 GLY A C 1
ATOM 707 O O . GLY A 1 91 ? 23.491 0.147 4.677 1.00 43.41 91 GLY A O 1
ATOM 708 N N . ILE A 1 92 ? 24.228 1.245 2.878 1.00 52.28 92 ILE A N 1
ATOM 709 C CA . ILE A 1 92 ? 25.648 0.932 3.086 1.00 52.28 92 ILE A CA 1
ATOM 710 C C . ILE A 1 92 ? 26.216 1.814 4.205 1.00 52.28 92 ILE A C 1
ATOM 712 O O . ILE A 1 92 ? 26.967 2.755 3.959 1.00 52.28 92 ILE A O 1
ATOM 716 N N . THR A 1 93 ? 25.871 1.526 5.455 1.00 54.56 93 THR A N 1
ATOM 717 C CA . THR A 1 93 ? 26.552 2.096 6.619 1.00 54.56 93 THR A CA 1
ATOM 718 C C . THR A 1 93 ? 27.393 1.017 7.295 1.00 54.56 93 THR A C 1
ATOM 720 O O . THR A 1 93 ? 26.996 0.368 8.253 1.00 54.56 93 THR A O 1
ATOM 723 N N . GLY A 1 94 ? 28.626 0.865 6.803 1.00 55.84 94 GLY A N 1
ATOM 724 C CA . GLY A 1 94 ? 29.736 0.479 7.680 1.00 55.84 94 GLY A CA 1
ATOM 725 C C . GLY A 1 94 ? 30.154 -0.990 7.720 1.00 55.84 94 GLY A C 1
ATOM 726 O O . GLY A 1 94 ? 30.631 -1.440 8.757 1.00 55.84 94 GLY A O 1
ATOM 727 N N . GLY A 1 95 ? 30.071 -1.722 6.611 1.00 53.56 95 GLY A N 1
ATOM 728 C CA . GLY A 1 95 ? 30.870 -2.935 6.422 1.00 53.56 95 GLY A CA 1
ATOM 729 C C . GLY A 1 95 ? 32.002 -2.667 5.437 1.00 53.56 95 GLY A C 1
ATOM 730 O O . GLY A 1 95 ? 31.767 -2.693 4.232 1.00 53.56 95 GLY A O 1
ATOM 731 N N . SER A 1 96 ? 33.222 -2.404 5.911 1.00 60.78 96 SER A N 1
ATOM 732 C CA . SER A 1 96 ? 34.389 -2.544 5.030 1.00 60.78 96 SER A CA 1
ATOM 733 C C . SER A 1 96 ? 34.472 -4.014 4.604 1.00 60.78 96 SER A C 1
ATOM 735 O O . SER A 1 96 ? 34.312 -4.880 5.472 1.00 60.78 96 SER A O 1
ATOM 737 N N . PRO A 1 97 ? 34.697 -4.329 3.313 1.00 69.25 97 PRO A N 1
ATOM 738 C CA . PRO A 1 97 ? 34.932 -5.704 2.891 1.00 69.25 97 PRO A CA 1
ATOM 739 C C . PRO A 1 97 ? 36.031 -6.330 3.763 1.00 69.25 97 PRO A C 1
ATOM 741 O O . PRO A 1 97 ? 36.980 -5.618 4.112 1.00 69.25 97 PRO A O 1
ATOM 744 N N . PRO A 1 98 ? 35.934 -7.622 4.132 1.00 77.56 98 PRO A N 1
ATOM 745 C CA . PRO A 1 98 ? 37.054 -8.324 4.747 1.00 77.56 98 PRO A CA 1
ATOM 746 C C . PRO A 1 98 ? 38.322 -8.090 3.923 1.00 77.56 98 PRO A C 1
ATOM 748 O O . PRO A 1 98 ? 38.253 -8.097 2.694 1.00 77.56 98 PRO A O 1
ATOM 751 N N . GLU A 1 99 ? 39.466 -7.892 4.581 1.00 75.19 99 GLU A N 1
ATOM 752 C CA . GLU A 1 99 ? 40.725 -7.591 3.876 1.00 75.19 99 GLU A CA 1
ATOM 753 C C . GLU A 1 99 ? 41.107 -8.679 2.855 1.00 75.19 99 GLU A C 1
ATOM 755 O O . GLU A 1 99 ? 41.772 -8.393 1.865 1.00 75.19 99 GLU A O 1
ATOM 760 N N . ASP A 1 100 ? 40.613 -9.904 3.055 1.00 77.75 100 ASP A N 1
ATOM 761 C CA . ASP A 1 100 ? 40.832 -11.057 2.181 1.00 77.75 100 ASP A CA 1
ATOM 762 C C . ASP A 1 100 ? 39.853 -11.151 0.998 1.00 77.75 100 ASP A C 1
ATOM 764 O O . ASP A 1 100 ? 39.846 -12.167 0.301 1.00 77.75 100 ASP A O 1
ATOM 768 N N . PHE A 1 101 ? 38.990 -10.156 0.759 1.00 68.75 101 PHE A N 1
ATOM 769 C CA . PHE A 1 101 ? 38.094 -10.191 -0.396 1.00 68.75 101 PHE A CA 1
ATOM 770 C C . PHE A 1 101 ? 38.899 -9.944 -1.685 1.00 68.75 101 PHE A C 1
ATOM 772 O O . PHE A 1 101 ? 39.414 -8.840 -1.882 1.00 68.75 101 PHE A O 1
ATOM 779 N N . PRO A 1 102 ? 39.035 -10.939 -2.579 1.00 72.19 102 PRO A N 1
ATOM 780 C CA . PRO A 1 102 ? 39.843 -10.776 -3.777 1.00 72.19 102 PRO A CA 1
ATOM 781 C C . PRO A 1 102 ? 39.176 -9.775 -4.727 1.00 72.19 102 PRO A C 1
ATOM 783 O O . PRO A 1 102 ? 38.046 -9.982 -5.171 1.00 72.19 102 PRO A O 1
ATOM 786 N N . SER A 1 103 ? 39.877 -8.692 -5.065 1.00 69.12 103 SER A N 1
ATOM 787 C CA . SER A 1 103 ? 39.480 -7.843 -6.186 1.00 69.12 103 SER A CA 1
ATOM 788 C C . SER A 1 103 ? 39.929 -8.506 -7.483 1.00 69.12 103 SER A C 1
ATOM 790 O O . SER A 1 103 ? 41.126 -8.711 -7.689 1.00 69.12 103 SER A O 1
ATOM 792 N N . TYR A 1 104 ? 38.978 -8.813 -8.352 1.00 71.31 104 TYR A N 1
ATOM 793 C CA . TYR A 1 104 ? 39.251 -9.213 -9.725 1.00 71.31 104 TYR A CA 1
ATOM 794 C C . TYR A 1 104 ? 38.974 -8.013 -10.628 1.00 71.31 104 TYR A C 1
ATOM 796 O O . TYR A 1 104 ? 37.995 -7.297 -10.417 1.00 71.31 104 TYR A O 1
ATOM 804 N N . ASP A 1 105 ? 39.862 -7.768 -11.582 1.00 65.19 105 ASP A N 1
ATOM 805 C CA . ASP A 1 105 ? 39.621 -6.825 -12.668 1.00 65.19 105 ASP A CA 1
ATOM 806 C C . ASP A 1 105 ? 38.691 -7.456 -13.719 1.00 65.19 105 ASP A C 1
ATOM 808 O O . ASP A 1 105 ? 38.293 -8.617 -13.616 1.00 65.19 105 ASP A O 1
ATOM 812 N N . ASP A 1 106 ? 38.320 -6.687 -14.742 1.00 61.97 106 ASP A N 1
ATOM 813 C CA . ASP A 1 106 ? 37.432 -7.148 -15.820 1.00 61.97 106 ASP A CA 1
ATOM 814 C C . ASP A 1 106 ? 38.075 -8.235 -16.717 1.00 61.97 106 ASP A C 1
ATOM 816 O O . ASP A 1 106 ? 37.438 -8.759 -17.636 1.00 61.97 106 ASP A O 1
ATOM 820 N N . ASP A 1 107 ? 39.328 -8.619 -16.444 1.00 61.75 107 ASP A N 1
ATOM 821 C CA . ASP A 1 107 ? 40.104 -9.621 -17.178 1.00 61.75 107 ASP A CA 1
ATOM 822 C C . ASP A 1 107 ? 39.933 -11.047 -16.604 1.00 61.75 107 ASP A C 1
ATOM 824 O O . ASP A 1 107 ? 40.835 -11.887 -16.680 1.00 61.75 107 ASP A O 1
ATOM 828 N N . ILE A 1 108 ? 38.746 -11.374 -16.074 1.00 64.81 108 ILE A N 1
ATOM 829 C CA . ILE A 1 108 ? 38.420 -12.745 -15.652 1.00 64.81 108 ILE A CA 1
ATOM 830 C C . ILE A 1 108 ? 38.255 -13.641 -16.896 1.00 64.81 108 ILE A C 1
ATOM 832 O O . ILE A 1 108 ? 37.345 -13.416 -17.708 1.00 64.81 108 ILE A O 1
ATOM 836 N N . PRO A 1 109 ? 39.076 -14.699 -17.063 1.00 60.94 109 PRO A N 1
ATOM 837 C CA . PRO A 1 109 ? 38.923 -15.636 -18.168 1.00 60.94 109 PRO A CA 1
ATOM 838 C C . PRO A 1 109 ? 37.588 -16.378 -18.041 1.00 60.94 109 PRO A C 1
ATOM 840 O O . PRO A 1 109 ? 37.350 -17.134 -17.101 1.00 60.94 109 PRO A O 1
ATOM 843 N N . THR A 1 110 ? 36.697 -16.145 -18.999 1.00 59.66 110 THR A N 1
ATOM 844 C CA . THR A 1 110 ? 35.365 -16.750 -19.072 1.00 59.66 110 THR A CA 1
ATOM 845 C C . THR A 1 110 ? 35.343 -17.731 -20.242 1.00 59.66 110 THR A C 1
ATOM 847 O O . THR A 1 110 ? 35.378 -17.345 -21.403 1.00 59.66 110 THR A O 1
ATOM 850 N N . GLU A 1 111 ? 35.318 -19.033 -19.949 1.00 63.97 111 GLU A N 1
ATOM 851 C CA . GLU A 1 111 ? 35.371 -20.092 -20.977 1.00 63.97 111 GLU A CA 1
ATOM 852 C C . GLU A 1 111 ? 33.982 -20.498 -21.513 1.00 63.97 111 GLU A C 1
ATOM 854 O O . GLU A 1 111 ? 33.855 -21.426 -22.316 1.00 63.97 111 GLU A O 1
ATOM 859 N N . HIS A 1 112 ? 32.903 -19.839 -21.071 1.00 68.94 112 HIS A N 1
ATOM 860 C CA . HIS A 1 112 ? 31.542 -20.279 -21.378 1.00 68.94 112 HIS A CA 1
ATOM 861 C C . HIS A 1 112 ? 30.944 -19.625 -22.631 1.00 68.94 112 HIS A C 1
ATOM 863 O O . HIS A 1 112 ? 30.657 -18.431 -22.682 1.00 68.94 112 HIS A O 1
ATOM 869 N N . ARG A 1 113 ? 30.674 -20.473 -23.632 1.00 72.44 113 ARG A N 1
ATOM 870 C CA . ARG A 1 113 ? 30.048 -20.132 -24.915 1.00 72.44 113 ARG A CA 1
ATOM 871 C C . ARG A 1 113 ? 28.588 -20.575 -24.953 1.00 72.44 113 ARG A C 1
ATOM 873 O O . ARG A 1 113 ? 28.282 -21.737 -24.682 1.00 72.44 113 ARG A O 1
ATOM 880 N N . CYS A 1 114 ? 27.683 -19.675 -25.341 1.00 77.62 114 CYS A N 1
ATOM 881 C CA . CYS A 1 114 ? 26.259 -19.993 -25.448 1.00 77.62 114 CYS A CA 1
ATOM 882 C C . CYS A 1 114 ? 26.014 -21.079 -26.522 1.00 77.62 114 CYS A C 1
ATOM 884 O O . CYS A 1 114 ? 26.287 -20.835 -27.701 1.00 77.62 114 CYS A O 1
ATOM 886 N N . PRO A 1 115 ? 25.427 -22.245 -26.185 1.00 79.25 115 PRO A N 1
ATOM 887 C CA . PRO A 1 115 ? 25.222 -23.340 -27.139 1.00 79.25 115 PRO A CA 1
ATOM 888 C C . PRO A 1 115 ? 24.115 -23.062 -28.170 1.00 79.25 115 PRO A C 1
ATOM 890 O O . PRO A 1 115 ? 23.968 -23.812 -29.131 1.00 79.25 115 PRO A O 1
ATOM 893 N N . LYS A 1 116 ? 23.325 -21.996 -27.981 1.00 77.38 116 LYS A N 1
ATOM 894 C CA . LYS A 1 116 ? 22.182 -21.652 -28.840 1.00 77.38 116 LYS A CA 1
ATOM 895 C C . LYS A 1 116 ? 22.532 -20.654 -29.944 1.00 77.38 116 LYS A C 1
ATOM 897 O O . LYS A 1 116 ? 22.039 -20.791 -31.057 1.00 77.38 116 LYS A O 1
ATOM 902 N N . CYS A 1 117 ? 23.343 -19.642 -29.641 1.00 84.19 117 CYS A N 1
ATOM 903 C CA . CYS A 1 117 ? 23.696 -18.582 -30.594 1.00 84.19 117 CYS A CA 1
ATOM 904 C C . CYS A 1 117 ? 25.203 -18.431 -30.825 1.00 84.19 117 CYS A C 1
ATOM 906 O O . CYS A 1 117 ? 25.603 -17.639 -31.670 1.00 84.19 117 CYS A O 1
ATOM 908 N N . GLY A 1 118 ? 26.042 -19.175 -30.097 1.00 70.00 118 GLY A N 1
ATOM 909 C CA . GLY A 1 118 ? 27.495 -19.109 -30.237 1.00 70.00 118 GLY A CA 1
ATOM 910 C C . GLY A 1 118 ? 28.127 -17.827 -29.698 1.00 70.00 118 GLY A C 1
ATOM 911 O O . GLY A 1 118 ? 29.317 -17.635 -29.909 1.00 70.00 118 GLY A O 1
ATOM 912 N N . TYR A 1 119 ? 27.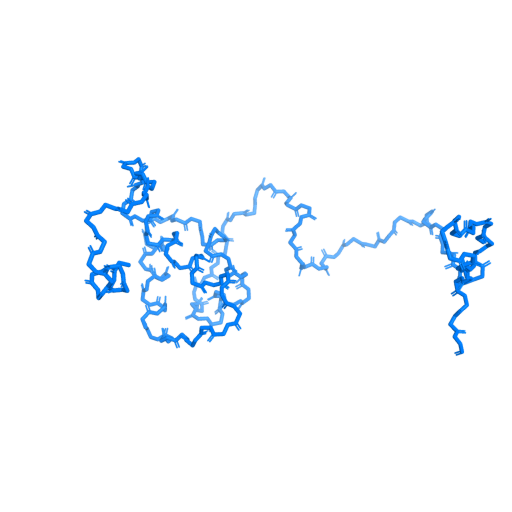351 -16.974 -29.021 1.00 69.88 119 TYR A N 1
ATOM 913 C CA . TYR A 1 119 ? 27.848 -15.775 -28.358 1.00 69.88 119 TYR A CA 1
ATOM 914 C C . TYR A 1 119 ? 28.821 -16.159 -27.239 1.00 69.88 119 TYR A C 1
ATOM 916 O O . TYR A 1 119 ? 28.504 -16.996 -26.385 1.00 69.88 119 TYR A O 1
ATOM 924 N N . GLU A 1 120 ? 30.005 -15.562 -27.293 1.00 67.31 120 GLU A N 1
ATOM 925 C CA . GLU A 1 120 ? 31.081 -15.708 -26.320 1.00 67.31 120 GLU A CA 1
ATOM 926 C C . GLU A 1 120 ? 31.065 -14.458 -25.452 1.00 67.31 120 GLU A C 1
ATOM 928 O O . GLU A 1 120 ? 31.163 -13.338 -25.955 1.00 67.31 120 GLU A O 1
ATOM 933 N N . TRP A 1 121 ? 30.853 -14.642 -24.152 1.00 63.94 121 TRP A N 1
ATOM 934 C CA . TRP A 1 121 ? 30.904 -13.536 -23.213 1.00 63.94 121 TRP A CA 1
ATOM 935 C C . TRP A 1 121 ? 32.361 -13.357 -22.809 1.00 63.94 121 TRP A C 1
ATOM 937 O O . TRP A 1 121 ? 32.924 -14.251 -22.194 1.00 63.94 121 TRP A O 1
ATOM 947 N N . SER A 1 122 ? 32.975 -12.236 -23.182 1.00 60.78 122 SER A N 1
ATOM 948 C CA . SER A 1 122 ? 34.210 -11.778 -22.551 1.00 60.78 122 SER A CA 1
ATOM 949 C C . SER A 1 122 ? 33.847 -10.622 -21.635 1.00 60.78 122 SER A C 1
ATOM 951 O O . SER A 1 122 ? 33.192 -9.691 -22.099 1.00 60.78 122 SER A O 1
ATOM 953 N N . GLY A 1 123 ? 34.301 -10.641 -20.381 1.00 56.66 123 GLY A N 1
ATOM 954 C CA . GLY A 1 123 ? 34.120 -9.537 -19.426 1.00 56.66 123 GLY A CA 1
ATOM 955 C C . GLY A 1 123 ? 34.700 -8.186 -19.875 1.00 56.66 123 GLY A C 1
ATOM 956 O O . GLY A 1 123 ? 34.513 -7.188 -19.196 1.00 56.66 123 GLY A O 1
ATOM 957 N N . LYS A 1 124 ? 35.354 -8.121 -21.042 1.00 54.06 124 LYS A N 1
ATOM 958 C CA . LYS A 1 124 ? 35.870 -6.886 -21.631 1.00 54.06 124 LYS A CA 1
ATOM 959 C C . LYS A 1 124 ? 34.736 -5.948 -22.037 1.00 54.06 124 LYS A C 1
ATOM 961 O O . LYS A 1 124 ? 33.972 -6.252 -22.955 1.00 54.06 124 LYS A O 1
ATOM 966 N N . ALA A 1 125 ? 34.678 -4.781 -21.401 1.00 48.25 125 ALA A N 1
ATOM 967 C CA . ALA A 1 125 ? 33.984 -3.628 -21.959 1.00 48.25 125 ALA A CA 1
ATOM 968 C C . ALA A 1 125 ? 34.601 -3.266 -23.328 1.00 48.25 125 ALA A C 1
ATOM 970 O O . ALA A 1 125 ? 35.814 -3.383 -23.516 1.00 48.25 125 ALA A O 1
ATOM 971 N N . ALA A 1 126 ? 33.747 -2.896 -24.286 1.00 49.28 126 ALA A N 1
ATOM 972 C CA . ALA A 1 126 ? 34.136 -2.504 -25.643 1.00 49.28 126 ALA A CA 1
ATOM 973 C C . ALA A 1 126 ? 34.916 -1.182 -25.685 1.00 49.28 126 ALA A C 1
ATOM 975 O O . ALA A 1 126 ? 34.617 -0.296 -24.851 1.00 49.28 126 ALA A O 1
#